Protein AF-A0A3L0VXL4-F1 (afdb_monomer)

Solvent-accessible surface area (backbone atoms only — not comparable to full-atom values): 3970 Å² total; per-residue (Å²): 127,76,82,90,69,53,73,69,57,49,53,52,53,42,51,57,42,50,57,48,57,69,55,50,80,76,78,50,67,70,57,32,57,50,45,53,52,52,45,56,49,50,53,50,50,29,58,72,49,75,43,81,77,62,91,76,77,73,74,86,78,86,129

Radius of gyration: 12.73 Å; Cα contacts (8 Å, |Δi|>4): 30; chains: 1; bounding box: 32×28×31 Å

Structure (mmCIF, N/CA/C/O backbone):
data_AF-A0A3L0VXL4-F1
#
_entry.id   AF-A0A3L0VXL4-F1
#
loop_
_atom_site.group_PDB
_atom_site.id
_atom_site.type_symbol
_atom_site.label_atom_id
_atom_site.label_alt_id
_atom_site.label_comp_id
_atom_site.label_asym_id
_atom_site.label_entity_id
_atom_site.label_seq_id
_atom_site.pdbx_PDB_ins_code
_atom_site.Cartn_x
_atom_site.Cartn_y
_atom_site.Cartn_z
_atom_site.occupancy
_atom_site.B_iso_or_equiv
_atom_site.auth_seq_id
_atom_site.auth_comp_id
_atom_site.auth_asym_id
_atom_site.auth_atom_id
_atom_site.pdbx_PDB_model_num
ATOM 1 N N . MET A 1 1 ? -19.101 -3.173 0.074 1.00 64.75 1 MET A N 1
ATOM 2 C CA . MET A 1 1 ? -18.589 -4.333 0.831 1.00 64.75 1 MET A CA 1
ATOM 3 C C . MET A 1 1 ? -17.623 -3.782 1.859 1.00 64.75 1 MET A C 1
ATOM 5 O O . MET A 1 1 ? -16.850 -2.918 1.469 1.00 64.75 1 MET A O 1
ATOM 9 N N . LYS A 1 2 ? -17.742 -4.181 3.128 1.00 77.38 2 LYS A N 1
ATOM 10 C CA . LYS A 1 2 ? -16.860 -3.736 4.214 1.00 77.38 2 LYS A CA 1
ATOM 11 C C . LYS A 1 2 ? -15.894 -4.883 4.510 1.00 77.38 2 LYS A C 1
ATOM 13 O O . LYS A 1 2 ? -16.356 -5.992 4.758 1.00 77.38 2 LYS A O 1
ATOM 18 N N . LEU A 1 3 ? -14.596 -4.641 4.379 1.00 88.00 3 LEU A N 1
ATOM 19 C CA . LEU A 1 3 ? -13.549 -5.610 4.687 1.00 88.00 3 LEU A CA 1
ATOM 20 C C . LEU A 1 3 ? -13.533 -5.868 6.188 1.00 88.00 3 LEU A C 1
ATOM 22 O O . LEU A 1 3 ? -13.363 -4.938 6.974 1.00 88.00 3 LEU A O 1
ATOM 26 N N . ASP A 1 4 ? -13.716 -7.130 6.555 1.00 92.06 4 ASP A N 1
ATOM 27 C CA . ASP A 1 4 ? -13.525 -7.606 7.917 1.00 92.06 4 ASP A CA 1
ATOM 28 C C . ASP A 1 4 ? -12.109 -8.170 8.027 1.00 92.06 4 ASP A C 1
ATOM 30 O O . ASP A 1 4 ? -11.819 -9.279 7.576 1.00 92.06 4 ASP A O 1
ATOM 34 N N . VAL A 1 5 ? -11.197 -7.333 8.512 1.00 92.62 5 VAL A N 1
ATOM 35 C CA . VAL A 1 5 ? -9.779 -7.652 8.682 1.00 92.62 5 VAL A CA 1
ATOM 36 C C . VAL A 1 5 ? -9.311 -7.104 10.018 1.00 92.62 5 VAL A C 1
ATOM 38 O O . VAL A 1 5 ? -9.694 -6.009 10.434 1.00 92.62 5 VAL A O 1
ATOM 41 N N . THR A 1 6 ? -8.457 -7.859 10.697 1.00 96.19 6 THR A N 1
ATOM 42 C CA . THR A 1 6 ? -7.835 -7.385 11.936 1.00 96.19 6 THR A CA 1
ATOM 43 C C . THR A 1 6 ? -6.813 -6.280 11.647 1.00 96.19 6 THR A C 1
ATOM 45 O O . THR A 1 6 ? -6.255 -6.231 10.544 1.00 96.19 6 THR A O 1
ATOM 48 N N . PRO A 1 7 ? -6.478 -5.435 12.640 1.00 94.69 7 PRO A N 1
ATOM 49 C CA . PRO A 1 7 ? -5.428 -4.429 12.482 1.00 94.69 7 PRO A CA 1
ATOM 50 C C . PRO A 1 7 ? -4.088 -5.024 12.026 1.00 94.69 7 PRO A C 1
ATOM 52 O O . PRO A 1 7 ? -3.456 -4.493 11.122 1.00 94.69 7 PRO A O 1
ATOM 55 N N . ALA A 1 8 ? -3.686 -6.172 12.580 1.00 96.12 8 ALA A N 1
ATOM 56 C CA . ALA A 1 8 ? -2.429 -6.826 12.213 1.00 96.12 8 ALA A CA 1
ATOM 57 C C . ALA A 1 8 ? -2.422 -7.328 10.758 1.00 96.12 8 ALA A C 1
ATOM 59 O O . ALA A 1 8 ? -1.419 -7.200 10.060 1.00 96.12 8 ALA A O 1
ATOM 60 N N . GLN A 1 9 ? -3.544 -7.875 10.278 1.00 96.44 9 GLN A N 1
ATOM 61 C CA . GLN A 1 9 ? -3.674 -8.284 8.877 1.00 96.44 9 GLN A CA 1
ATOM 62 C C . GLN A 1 9 ? -3.613 -7.078 7.944 1.00 96.44 9 GLN A C 1
ATOM 64 O O . GLN A 1 9 ? -2.920 -7.137 6.932 1.00 96.44 9 GLN A O 1
ATOM 69 N N . LEU A 1 10 ? -4.294 -5.986 8.301 1.00 95.75 10 LEU A N 1
ATOM 70 C CA . LEU A 1 10 ? -4.263 -4.756 7.521 1.00 95.75 10 LEU A CA 1
ATOM 71 C C . LEU A 1 10 ? -2.836 -4.210 7.396 1.00 95.75 10 LEU A C 1
ATOM 73 O O . LEU A 1 10 ? -2.401 -3.916 6.287 1.00 95.75 10 LEU A O 1
ATOM 77 N N . GLU A 1 11 ? -2.094 -4.128 8.499 1.00 95.31 11 GLU A N 1
ATOM 78 C CA . GLU A 1 11 ? -0.708 -3.647 8.484 1.00 95.31 11 GLU A CA 1
ATOM 79 C C . GLU A 1 11 ? 0.220 -4.552 7.664 1.00 95.31 11 GLU A C 1
ATOM 81 O O . GLU A 1 11 ? 1.028 -4.062 6.876 1.00 95.31 11 GLU A O 1
ATOM 86 N N . ASN A 1 12 ? 0.055 -5.874 7.750 1.00 96.00 12 ASN A N 1
ATOM 87 C CA . ASN A 1 12 ? 0.813 -6.801 6.908 1.00 96.00 12 ASN A CA 1
ATOM 88 C C . ASN A 1 12 ? 0.498 -6.615 5.416 1.00 96.00 12 ASN A C 1
ATOM 90 O O . ASN A 1 12 ? 1.409 -6.626 4.592 1.00 96.00 12 ASN A O 1
ATOM 94 N N . MET A 1 13 ? -0.773 -6.414 5.056 1.00 95.69 13 MET A N 1
ATOM 95 C CA . MET A 1 13 ? -1.162 -6.143 3.669 1.00 95.69 13 MET A CA 1
ATOM 96 C C . MET A 1 13 ? -0.583 -4.819 3.165 1.00 95.69 13 MET A C 1
ATOM 98 O O . MET A 1 13 ? -0.110 -4.768 2.035 1.00 95.69 13 MET A O 1
ATOM 102 N N . LYS A 1 14 ? -0.595 -3.765 3.990 1.00 95.06 14 LYS A N 1
ATOM 103 C CA . LYS A 1 14 ? 0.002 -2.472 3.632 1.00 95.06 14 LYS A CA 1
ATOM 104 C C . LYS A 1 14 ? 1.494 -2.614 3.343 1.00 95.06 14 LYS A C 1
ATOM 106 O O . LYS A 1 14 ? 1.912 -2.221 2.263 1.00 95.06 14 LYS A O 1
ATOM 111 N N . ARG A 1 15 ? 2.247 -3.275 4.232 1.00 95.38 15 ARG A N 1
ATOM 112 C CA . ARG A 1 15 ? 3.687 -3.530 4.040 1.00 95.38 15 ARG A CA 1
ATOM 113 C C . ARG A 1 15 ? 3.982 -4.292 2.754 1.00 95.38 15 ARG A C 1
ATOM 115 O O . ARG A 1 15 ? 4.850 -3.884 2.000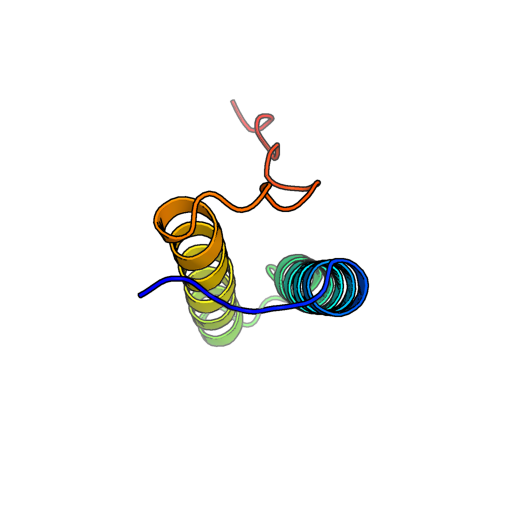 1.00 95.38 15 ARG A O 1
ATOM 122 N N . LEU A 1 16 ? 3.211 -5.341 2.459 1.00 95.25 16 LEU A N 1
ATOM 123 C CA . LEU A 1 16 ? 3.366 -6.086 1.205 1.00 95.25 16 LEU A CA 1
ATOM 124 C C . LEU A 1 16 ? 3.145 -5.203 -0.030 1.00 95.25 16 LEU A C 1
ATOM 126 O O . LEU A 1 16 ? 3.807 -5.385 -1.046 1.00 95.25 16 LEU A O 1
ATOM 130 N N . VAL A 1 17 ? 2.203 -4.262 0.032 1.00 96.19 17 VAL A N 1
ATOM 131 C CA . VAL A 1 17 ? 1.946 -3.334 -1.078 1.00 96.19 17 VAL A CA 1
ATOM 132 C C . VAL A 1 17 ? 3.024 -2.254 -1.159 1.00 96.19 17 VAL A C 1
ATOM 134 O O . VAL A 1 17 ? 3.392 -1.874 -2.267 1.00 96.19 17 VAL A O 1
ATOM 137 N N . ASP A 1 18 ? 3.566 -1.805 -0.027 1.00 93.75 18 ASP A N 1
ATOM 138 C CA . ASP A 1 18 ? 4.708 -0.886 0.019 1.00 93.75 18 ASP A CA 1
ATOM 139 C C . ASP A 1 18 ? 5.972 -1.528 -0.576 1.00 93.75 18 ASP A C 1
ATOM 141 O O . ASP A 1 18 ? 6.668 -0.883 -1.357 1.00 93.75 18 ASP A O 1
ATOM 145 N N . ASP A 1 19 ? 6.220 -2.816 -0.314 1.00 92.44 19 ASP A N 1
ATOM 146 C CA . ASP A 1 19 ? 7.314 -3.568 -0.944 1.00 92.44 19 ASP A CA 1
ATOM 147 C C . ASP A 1 19 ? 7.145 -3.633 -2.473 1.00 92.44 19 ASP A C 1
ATOM 149 O O . ASP A 1 19 ? 8.113 -3.491 -3.217 1.00 92.44 19 ASP A O 1
ATOM 153 N N . VAL A 1 20 ? 5.910 -3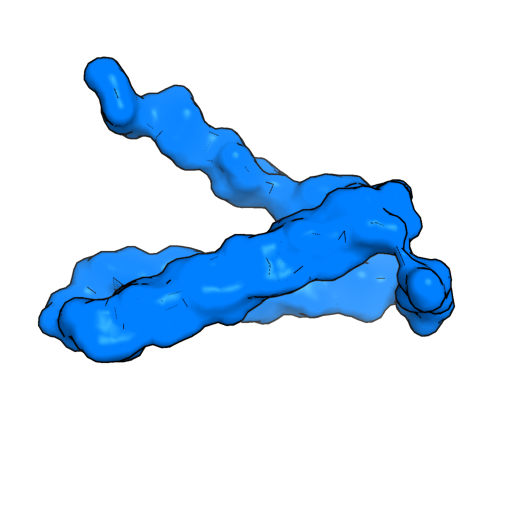.799 -2.968 1.00 92.19 20 VAL A N 1
ATOM 154 C CA . VAL A 1 20 ? 5.608 -3.764 -4.412 1.00 92.19 20 VAL A CA 1
ATOM 155 C C . VAL A 1 20 ? 5.824 -2.374 -5.007 1.00 92.19 20 VAL A C 1
ATOM 157 O O . VAL A 1 20 ? 6.375 -2.261 -6.099 1.00 92.19 20 VAL A O 1
ATOM 160 N N . ASP A 1 21 ? 5.412 -1.322 -4.301 1.00 92.88 21 ASP A N 1
ATOM 161 C CA . ASP A 1 21 ? 5.617 0.076 -4.701 1.00 92.88 21 ASP A CA 1
ATOM 162 C C . ASP A 1 21 ? 7.117 0.414 -4.786 1.00 92.88 21 ASP A C 1
ATOM 164 O O . ASP A 1 21 ? 7.565 1.057 -5.733 1.00 92.88 21 ASP A O 1
ATOM 168 N N . ALA A 1 22 ? 7.920 -0.101 -3.850 1.00 90.56 22 ALA A N 1
ATOM 169 C CA . ALA A 1 22 ? 9.368 0.092 -3.819 1.00 90.56 22 ALA A CA 1
ATOM 170 C C . ALA A 1 22 ? 10.115 -0.575 -4.987 1.00 90.56 22 ALA A C 1
ATOM 172 O O . ALA A 1 22 ? 11.227 -0.158 -5.310 1.00 90.56 22 ALA A O 1
ATOM 173 N N . MET A 1 23 ? 9.528 -1.589 -5.630 1.00 86.69 23 MET A N 1
ATOM 174 C CA . MET A 1 23 ? 10.124 -2.221 -6.812 1.00 86.69 23 MET A CA 1
ATOM 175 C C . MET A 1 23 ? 9.860 -1.438 -8.111 1.00 86.69 23 MET A C 1
ATOM 177 O O . MET A 1 23 ? 10.524 -1.697 -9.116 1.00 86.69 23 MET A O 1
ATOM 181 N N . ILE A 1 24 ? 8.920 -0.484 -8.113 1.00 91.94 24 ILE A N 1
ATOM 182 C CA . ILE A 1 24 ? 8.594 0.326 -9.295 1.00 91.94 24 ILE A CA 1
ATOM 183 C C . ILE A 1 24 ? 9.777 1.235 -9.653 1.00 91.94 24 ILE A C 1
ATOM 185 O O . ILE A 1 24 ? 10.328 1.930 -8.802 1.00 91.94 24 ILE A O 1
ATOM 189 N N . GLY A 1 25 ? 10.124 1.274 -10.939 1.00 89.69 25 GLY A N 1
ATOM 190 C CA . GL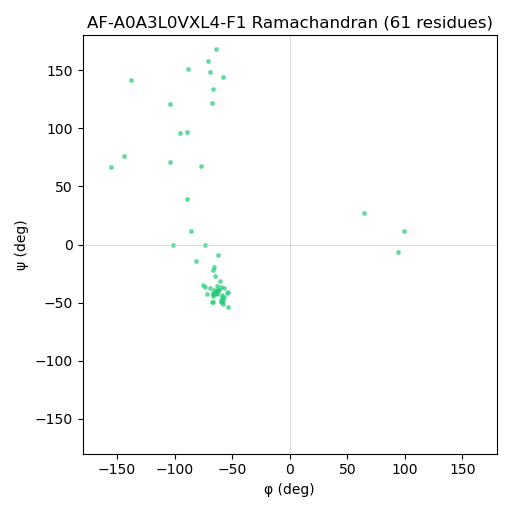Y A 1 25 ? 11.271 2.014 -11.469 1.00 89.69 25 GLY A CA 1
ATOM 191 C C . GLY A 1 25 ? 12.493 1.128 -11.721 1.00 89.69 25 GLY A C 1
ATOM 192 O O . GLY A 1 25 ? 13.583 1.642 -11.970 1.00 89.69 25 GLY A O 1
ATOM 193 N N . GLY A 1 26 ? 12.322 -0.198 -11.679 1.00 84.12 26 GLY A N 1
ATOM 194 C CA . GLY A 1 26 ? 13.379 -1.187 -11.911 1.00 84.12 26 GLY A CA 1
ATOM 195 C C . GLY A 1 26 ? 13.811 -1.345 -13.376 1.00 84.12 26 GLY A C 1
ATOM 196 O O . GLY A 1 26 ? 14.688 -2.156 -13.665 1.00 84.12 26 GLY A O 1
ATOM 197 N N . GLY A 1 27 ? 13.210 -0.596 -14.309 1.00 84.38 27 GLY A N 1
ATOM 198 C CA . GLY A 1 27 ? 13.578 -0.583 -15.731 1.00 84.38 27 GLY A CA 1
ATOM 199 C C . GLY A 1 27 ? 12.771 -1.536 -16.622 1.00 84.38 27 GLY A C 1
ATOM 200 O O . GLY A 1 27 ? 12.883 -1.456 -17.846 1.00 84.38 27 GLY A O 1
ATOM 201 N N . ASP A 1 28 ? 11.915 -2.385 -16.045 1.00 93.12 28 ASP A N 1
ATOM 202 C CA . ASP A 1 28 ? 10.872 -3.103 -16.785 1.00 93.12 28 ASP A CA 1
ATOM 203 C C . ASP A 1 28 ? 9.594 -2.259 -16.829 1.00 93.12 28 ASP A C 1
ATOM 205 O O . ASP A 1 28 ? 8.769 -2.287 -15.919 1.00 93.12 28 ASP A O 1
ATOM 209 N N . VAL A 1 29 ? 9.408 -1.530 -17.931 1.00 93.50 29 VAL A N 1
ATOM 210 C CA . VAL A 1 29 ? 8.258 -0.635 -18.134 1.00 93.50 29 VAL A CA 1
ATOM 211 C C . VAL A 1 29 ? 6.921 -1.372 -18.003 1.00 93.50 29 VAL A C 1
ATOM 213 O O . VAL A 1 29 ? 5.955 -0.810 -17.482 1.00 93.50 29 VAL A O 1
ATOM 216 N N . ALA A 1 30 ? 6.830 -2.619 -18.474 1.00 94.44 30 ALA A N 1
ATOM 217 C CA . ALA A 1 30 ? 5.587 -3.380 -18.393 1.00 94.44 30 ALA A CA 1
ATOM 218 C C . ALA A 1 30 ? 5.296 -3.805 -16.946 1.00 94.44 30 ALA A C 1
ATOM 220 O O . ALA A 1 30 ? 4.156 -3.666 -16.487 1.00 94.44 30 ALA A O 1
ATOM 221 N N . GLY A 1 31 ? 6.327 -4.261 -16.229 1.00 93.19 31 GLY A N 1
ATOM 222 C CA . GLY A 1 31 ? 6.278 -4.558 -14.797 1.00 93.19 31 GLY A CA 1
ATOM 223 C C . GLY A 1 31 ? 5.887 -3.338 -13.960 1.00 93.19 31 GLY A C 1
ATOM 224 O O . GLY A 1 31 ? 4.919 -3.399 -13.200 1.00 93.19 31 GLY A O 1
ATOM 225 N N . ASP A 1 32 ? 6.540 -2.199 -14.188 1.00 94.00 32 ASP A N 1
ATOM 226 C CA . ASP A 1 32 ? 6.290 -0.937 -13.485 1.00 94.00 32 ASP A CA 1
ATOM 227 C C . ASP A 1 32 ? 4.837 -0.466 -13.651 1.00 94.00 32 ASP A C 1
ATOM 229 O O . ASP A 1 32 ? 4.165 -0.096 -12.679 1.00 94.00 32 ASP A O 1
ATOM 233 N N . LEU A 1 33 ? 4.302 -0.528 -14.877 1.00 94.88 33 LEU A N 1
ATOM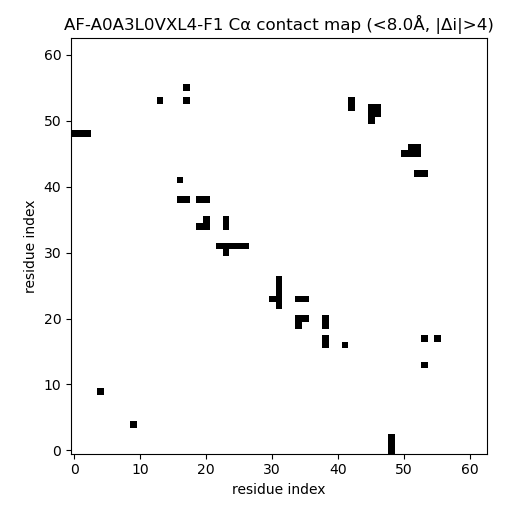 234 C CA . LEU A 1 33 ? 2.901 -0.196 -15.150 1.00 94.88 33 LEU A CA 1
ATOM 235 C C . LEU A 1 33 ? 1.933 -1.140 -14.432 1.00 94.88 33 LEU A C 1
ATOM 237 O O . LEU A 1 33 ? 0.884 -0.697 -13.949 1.00 94.88 33 LEU A O 1
ATOM 241 N N . LEU A 1 34 ? 2.250 -2.434 -14.383 1.00 95.00 34 LEU A N 1
ATOM 242 C CA . LEU A 1 34 ? 1.414 -3.432 -13.728 1.00 95.00 34 LEU A CA 1
ATOM 243 C C . LEU A 1 34 ? 1.386 -3.218 -12.210 1.00 95.00 34 LEU A C 1
ATOM 245 O O . LEU A 1 34 ? 0.307 -3.130 -11.621 1.00 95.00 34 LEU A O 1
ATOM 249 N N . TRP A 1 35 ? 2.552 -3.063 -11.589 1.00 94.44 35 TRP A N 1
ATOM 250 C CA . TRP A 1 35 ? 2.682 -2.830 -10.152 1.00 94.44 35 TRP A CA 1
ATOM 251 C C . TRP A 1 35 ? 2.032 -1.516 -9.730 1.00 94.44 35 TRP A C 1
ATOM 253 O O . TRP A 1 35 ? 1.226 -1.508 -8.798 1.00 94.44 35 TRP A O 1
ATOM 263 N N . THR A 1 36 ? 2.217 -0.446 -10.510 1.00 94.81 36 THR A N 1
ATOM 264 C CA . THR A 1 36 ? 1.510 0.830 -10.306 1.00 94.81 36 THR A CA 1
ATOM 265 C C . THR A 1 36 ? -0.012 0.639 -10.255 1.00 94.81 36 THR A C 1
ATOM 267 O O . THR A 1 36 ? -0.709 1.259 -9.446 1.00 94.81 36 THR A O 1
ATOM 270 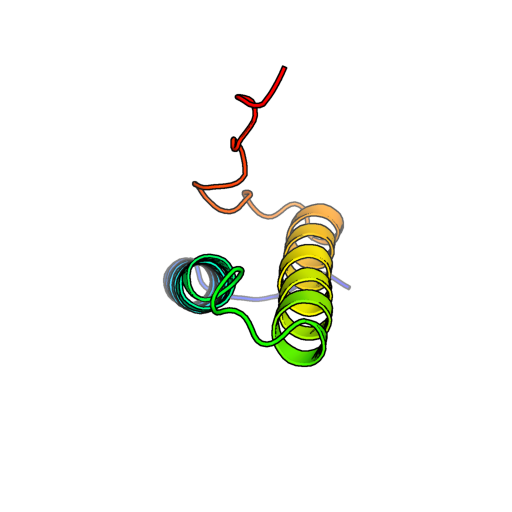N N . ARG A 1 37 ? -0.576 -0.217 -11.120 1.00 95.69 37 ARG A N 1
ATOM 271 C CA . ARG A 1 37 ? -2.024 -0.494 -11.131 1.00 95.69 37 ARG A CA 1
ATOM 272 C C . ARG A 1 37 ? -2.475 -1.270 -9.897 1.00 95.69 37 ARG A C 1
ATOM 274 O O . ARG A 1 37 ? -3.576 -1.000 -9.406 1.00 95.69 37 ARG A O 1
ATOM 281 N N . TYR A 1 38 ? -1.671 -2.211 -9.409 1.00 95.00 38 TYR A N 1
ATOM 282 C CA . TYR A 1 38 ? -1.976 -2.983 -8.202 1.00 95.00 38 TYR A CA 1
ATOM 283 C C . TYR A 1 38 ? -1.971 -2.103 -6.959 1.00 95.00 38 TYR A C 1
ATOM 285 O O . TYR A 1 38 ? -2.978 -2.068 -6.250 1.00 95.00 38 TYR A O 1
ATOM 293 N N . VAL A 1 39 ? -0.917 -1.309 -6.785 1.00 96.06 39 VAL A N 1
ATOM 294 C CA . VAL A 1 39 ? -0.782 -0.336 -5.697 1.00 96.06 39 VAL A CA 1
ATOM 295 C C . VAL A 1 39 ? -1.998 0.601 -5.657 1.00 96.06 39 VAL A C 1
ATOM 297 O O . VAL A 1 39 ? -2.747 0.622 -4.680 1.00 96.06 39 VAL A O 1
ATOM 300 N N . LYS A 1 40 ? -2.324 1.252 -6.786 1.00 95.81 40 LYS A N 1
ATOM 301 C CA . LYS A 1 40 ? -3.502 2.138 -6.890 1.00 95.81 40 LYS A CA 1
ATOM 302 C C . LYS A 1 40 ? -4.833 1.430 -6.620 1.00 95.81 40 LYS A C 1
ATOM 304 O O . LYS A 1 40 ? -5.798 2.058 -6.185 1.00 95.81 40 LYS A O 1
ATOM 309 N N . SER A 1 41 ? -4.943 0.145 -6.951 1.00 96.56 41 SER A N 1
ATOM 310 C CA . SER A 1 41 ? -6.168 -0.625 -6.704 1.00 96.56 41 SER A CA 1
ATOM 311 C C . SER A 1 41 ? -6.341 -0.946 -5.226 1.00 96.56 41 SER A C 1
ATOM 313 O O . SER A 1 41 ? -7.467 -0.877 -4.732 1.00 96.56 41 SER A O 1
ATOM 315 N N . PHE A 1 42 ? -5.243 -1.223 -4.522 1.00 96.06 42 PHE A N 1
ATOM 316 C CA . PHE A 1 42 ? -5.250 -1.400 -3.077 1.00 96.06 42 PHE A CA 1
ATOM 317 C C . PHE A 1 42 ? -5.591 -0.095 -2.347 1.00 96.06 42 PHE A C 1
ATOM 319 O O . PHE A 1 42 ? -6.481 -0.096 -1.500 1.00 96.06 42 PHE A O 1
ATOM 326 N N . ASP A 1 43 ? -5.010 1.037 -2.753 1.00 95.50 43 ASP A N 1
ATOM 327 C CA . ASP A 1 43 ? -5.323 2.348 -2.162 1.00 95.50 43 ASP A CA 1
ATOM 328 C C . ASP A 1 43 ? -6.816 2.695 -2.294 1.00 95.50 43 ASP A C 1
ATOM 330 O O . ASP A 1 43 ? -7.473 3.095 -1.328 1.00 95.50 43 ASP A O 1
ATOM 334 N N . ARG A 1 44 ? -7.410 2.440 -3.469 1.00 95.62 44 ARG A N 1
ATOM 335 C CA . ARG A 1 44 ? -8.864 2.583 -3.668 1.00 95.62 44 ARG A CA 1
ATOM 336 C C . ARG A 1 44 ? -9.675 1.629 -2.796 1.00 95.62 44 ARG A C 1
ATOM 338 O O . ARG A 1 44 ? -10.775 1.978 -2.372 1.00 95.62 44 ARG A O 1
ATOM 345 N N . LEU A 1 45 ? -9.186 0.414 -2.567 1.00 95.06 45 LEU A N 1
ATOM 346 C CA . LEU A 1 45 ? -9.845 -0.557 -1.700 1.00 95.06 45 LEU A CA 1
ATOM 347 C C . LEU A 1 45 ? -9.834 -0.078 -0.244 1.00 95.06 45 LEU A C 1
ATOM 349 O O . LEU A 1 45 ? -10.892 -0.122 0.383 1.00 95.06 45 LEU A O 1
ATOM 353 N N . LEU A 1 46 ? -8.723 0.465 0.259 1.00 94.62 46 LEU A N 1
ATOM 354 C CA . LEU A 1 46 ? -8.668 1.091 1.586 1.00 94.62 46 LEU A CA 1
ATOM 355 C C . LEU A 1 46 ? -9.676 2.241 1.697 1.00 94.62 46 LEU A C 1
ATOM 357 O O . LEU A 1 46 ? -10.535 2.229 2.581 1.00 94.62 46 LEU A O 1
ATOM 361 N N . GLN A 1 47 ? -9.651 3.168 0.733 1.00 93.94 47 GLN A N 1
ATOM 362 C CA . GLN A 1 47 ? -10.544 4.327 0.701 1.00 93.94 47 GLN A CA 1
ATOM 363 C C . GLN A 1 47 ? -12.026 3.921 0.696 1.00 93.94 47 GLN A C 1
ATOM 365 O O . GLN A 1 47 ? -12.815 4.422 1.495 1.00 93.94 47 GLN A O 1
ATOM 370 N N . ARG A 1 48 ? -12.421 2.971 -0.165 1.00 94.94 48 ARG A N 1
ATOM 371 C CA . ARG A 1 48 ? -13.818 2.498 -0.269 1.00 94.94 48 ARG A CA 1
ATOM 372 C C . ARG A 1 48 ? -14.308 1.776 0.986 1.00 94.94 48 ARG A C 1
ATOM 374 O O . ARG A 1 48 ? -15.517 1.639 1.159 1.00 94.94 48 ARG A O 1
ATOM 381 N N . ASN A 1 49 ? -13.392 1.303 1.829 1.00 94.31 49 ASN A N 1
ATOM 382 C CA . ASN A 1 49 ? -13.702 0.625 3.084 1.00 94.31 49 ASN A CA 1
ATOM 383 C C . ASN A 1 49 ? -13.548 1.531 4.315 1.00 94.31 49 ASN A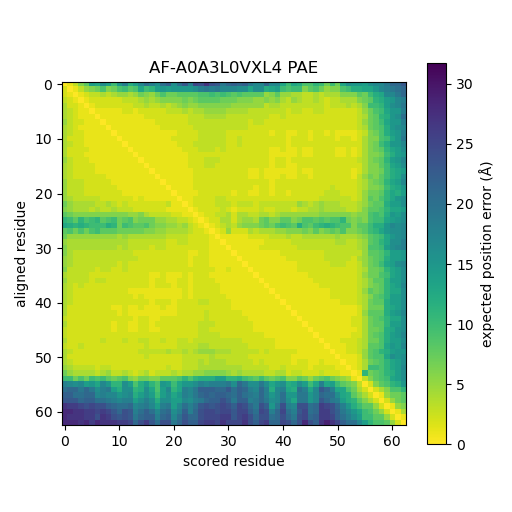 C 1
ATOM 385 O O . ASN A 1 49 ? -13.808 1.071 5.425 1.00 94.31 49 ASN A O 1
ATOM 389 N N . GLY A 1 50 ? -13.158 2.800 4.138 1.00 93.31 50 GLY A N 1
ATOM 390 C CA . GLY A 1 50 ? -12.896 3.720 5.247 1.00 93.31 50 GLY A CA 1
ATOM 391 C C . GLY A 1 50 ? -11.714 3.289 6.120 1.00 93.31 50 GLY A C 1
ATOM 392 O O . GLY A 1 50 ? -11.704 3.572 7.315 1.00 93.31 50 GLY A O 1
ATOM 393 N N . LEU A 1 51 ? -10.757 2.558 5.543 1.00 93.88 51 LEU A N 1
ATOM 394 C CA . LEU A 1 51 ? -9.552 2.108 6.234 1.00 93.88 51 LEU A CA 1
ATOM 395 C C . LEU A 1 51 ? -8.442 3.167 6.119 1.00 93.88 51 LEU A C 1
ATOM 397 O O . LEU A 1 51 ? -8.402 3.887 5.117 1.00 93.88 51 LEU A O 1
ATOM 401 N N . PRO A 1 52 ? -7.527 3.257 7.105 1.00 92.62 52 PRO A N 1
ATOM 402 C CA . PRO A 1 52 ? -6.410 4.194 7.043 1.00 92.62 52 PRO A CA 1
ATOM 403 C C . PRO A 1 52 ? -5.539 3.959 5.798 1.00 92.62 52 PRO A C 1
ATOM 405 O O . PRO A 1 52 ? -5.338 2.794 5.429 1.00 92.62 52 PRO A O 1
ATOM 408 N N . PRO A 1 53 ? -4.997 5.023 5.176 1.00 92.56 53 PRO A 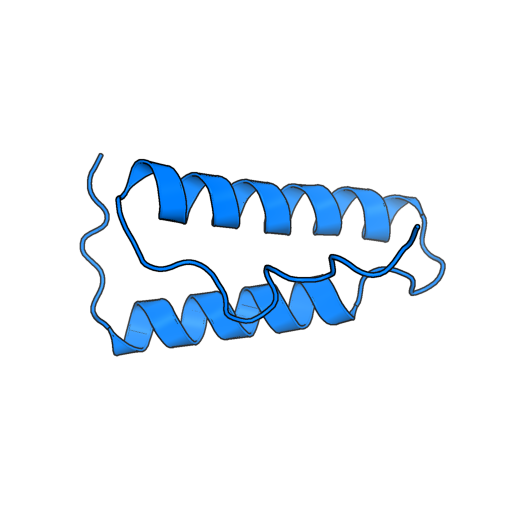N 1
ATOM 409 C CA . PRO A 1 5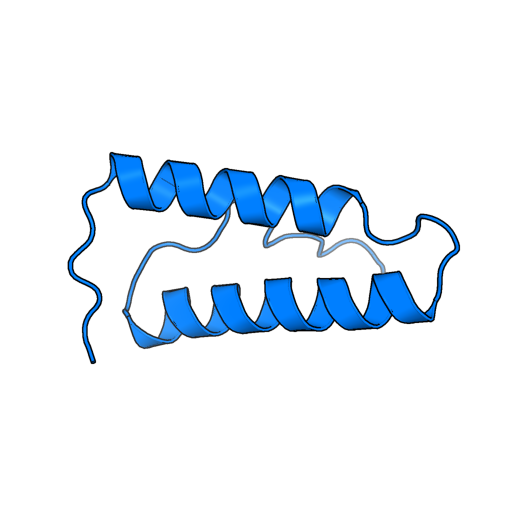3 ? -4.107 4.897 4.023 1.00 92.56 53 PRO A CA 1
ATOM 410 C C . PRO A 1 53 ? -2.799 4.169 4.384 1.00 92.56 53 PRO A C 1
ATOM 412 O O . PRO A 1 53 ? -2.496 3.939 5.560 1.00 92.56 53 PRO A O 1
ATOM 415 N N . ARG A 1 54 ? -2.024 3.791 3.359 1.00 89.69 54 ARG A N 1
ATOM 416 C CA . ARG A 1 54 ? -0.618 3.383 3.526 1.00 89.69 54 ARG A CA 1
ATOM 417 C C . ARG A 1 54 ? 0.224 4.604 3.910 1.00 89.69 54 ARG A C 1
ATOM 419 O O . ARG A 1 54 ? -0.089 5.713 3.478 1.00 89.69 54 ARG A O 1
ATOM 426 N N . GLU A 1 55 ? 1.283 4.411 4.694 1.00 76.50 55 GLU A N 1
ATOM 427 C CA . GLU A 1 55 ? 2.125 5.518 5.182 1.00 76.50 55 GLU A CA 1
ATOM 428 C C . GLU A 1 55 ? 2.867 6.254 4.049 1.00 76.50 55 GLU A C 1
ATOM 430 O O . GLU A 1 55 ? 3.115 7.449 4.160 1.00 76.50 55 GLU A O 1
ATOM 435 N N . MET A 1 56 ? 3.148 5.589 2.921 1.00 63.31 56 MET A N 1
ATOM 436 C CA . MET A 1 56 ? 3.869 6.178 1.779 1.00 63.31 56 MET A CA 1
ATOM 437 C C . MET A 1 56 ? 2.997 6.952 0.774 1.00 63.31 56 MET A C 1
ATOM 439 O O . MET A 1 56 ? 3.473 7.302 -0.305 1.00 63.31 56 MET A O 1
ATOM 443 N N . ALA A 1 57 ? 1.730 7.248 1.086 1.00 53.47 57 ALA A N 1
ATOM 444 C CA . ALA A 1 57 ? 0.851 7.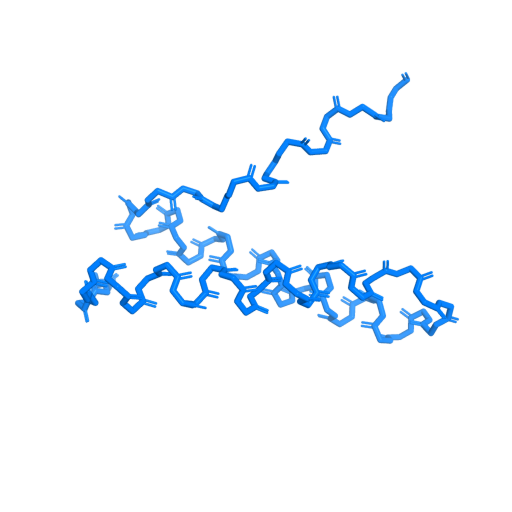982 0.165 1.00 53.47 57 ALA A CA 1
ATOM 445 C C . ALA A 1 57 ? 1.332 9.416 -0.161 1.00 53.47 57 ALA A C 1
ATOM 447 O O . ALA A 1 57 ? 0.782 10.043 -1.066 1.00 53.47 57 ALA A O 1
ATOM 448 N N . ASP A 1 58 ? 2.361 9.919 0.528 1.00 46.62 58 ASP A N 1
ATOM 449 C CA . ASP A 1 58 ? 2.944 11.238 0.304 1.00 46.62 58 ASP A CA 1
ATOM 450 C C . ASP A 1 58 ? 4.290 11.158 -0.443 1.00 46.62 58 ASP A C 1
ATOM 452 O O . ASP A 1 58 ? 5.359 11.412 0.104 1.00 46.62 58 ASP A O 1
ATOM 456 N N . LYS A 1 59 ? 4.244 10.813 -1.736 1.00 49.72 59 LYS A N 1
ATOM 457 C CA . LYS A 1 59 ? 5.287 11.222 -2.701 1.00 49.72 59 LYS A CA 1
ATOM 458 C C . LYS A 1 59 ? 4.932 12.583 -3.322 1.00 49.72 59 LYS A C 1
ATOM 460 O O . LYS A 1 59 ? 5.127 12.793 -4.516 1.00 49.72 59 LYS A O 1
ATOM 465 N N . SER A 1 60 ? 4.389 13.517 -2.535 1.00 43.22 60 SER A N 1
ATOM 466 C CA . SER A 1 60 ? 4.229 14.918 -2.946 1.00 43.22 60 SER A CA 1
ATOM 467 C C . SER A 1 60 ? 5.572 15.642 -2.846 1.00 43.22 60 SER A C 1
ATOM 469 O O . SER A 1 60 ? 5.772 16.511 -2.007 1.00 43.22 60 SER A O 1
ATOM 471 N N . SER A 1 61 ? 6.526 15.264 -3.689 1.00 47.34 61 SER A N 1
ATOM 472 C CA . SER A 1 61 ? 7.693 16.094 -3.979 1.00 47.34 61 SER A CA 1
ATOM 473 C C . SER A 1 61 ? 8.228 15.722 -5.353 1.00 47.34 61 SER A C 1
ATOM 475 O O . SER A 1 61 ? 9.313 15.172 -5.458 1.00 47.34 61 SER A O 1
ATOM 477 N N . ASP A 1 62 ? 7.446 16.008 -6.387 1.00 42.16 62 ASP A N 1
ATOM 478 C CA . ASP A 1 62 ? 7.969 16.251 -7.732 1.00 42.16 62 ASP A CA 1
ATOM 479 C C . ASP A 1 62 ? 7.111 17.352 -8.379 1.00 42.16 62 ASP A C 1
ATOM 481 O O . ASP A 1 62 ? 6.206 17.098 -9.176 1.00 42.16 62 ASP A O 1
ATOM 485 N N . CYS A 1 63 ? 7.378 18.586 -7.942 1.00 37.47 63 CYS A N 1
ATOM 486 C CA . CYS A 1 63 ? 7.171 19.834 -8.677 1.00 37.47 63 CYS A CA 1
ATOM 487 C C . CYS A 1 63 ? 8.471 20.635 -8.581 1.00 37.47 63 CYS A C 1
ATOM 489 O O . CYS A 1 63 ? 8.990 20.746 -7.446 1.00 37.47 63 CYS A O 1
#

Nearest PDB structures (foldseek):
  4eyy-assembly1_Q  TM=7.130E-01  e=1.230E+00  Legionella pneumophila str. Corby
  6l7p-assembly1_M  TM=4.347E-01  e=2.808E+00  Thermosynechococcus vestitus BP-1

Organism: Escherichia coli (NCBI:txid562)

pLDDT: mean 86.82, std 15.96, range [37.47, 96.56]

Secondary structure (DSSP, 8-state):
------HHHHHHHHHHHHHHHHTTTSS-HHHHHHHHHHHHHHHHHHHHTTPPPPGGG------

Sequence (63 aa):
MKLDVTPAQLENMKRLVDDVDAMIGGGDVAGDLLWTRYVKSFDRLLQRNGLPPREMADKSSDC

Mean predicted aligned error: 5.74 Å

Foldseek 3Di:
DADDDDPVRVVVVLVVLVVLQVCAPVPPPVSNVVSVVVSVVVQVVCVVNVHDGRPPPPPPPDD